Protein AF-A0A5K0Z772-F1 (afdb_monomer)

Structure (mmCIF, N/CA/C/O backbone):
data_AF-A0A5K0Z772-F1
#
_entry.id   AF-A0A5K0Z772-F1
#
loop_
_atom_site.group_PDB
_atom_site.id
_atom_site.type_symbol
_atom_site.label_atom_id
_atom_site.label_alt_id
_atom_site.label_comp_id
_atom_site.label_asym_id
_atom_site.label_entity_id
_atom_site.label_seq_id
_atom_site.pdbx_PDB_ins_code
_atom_site.Cartn_x
_atom_site.Cartn_y
_atom_site.Cartn_z
_atom_site.occupancy
_atom_site.B_iso_or_equiv
_atom_site.auth_seq_id
_atom_site.auth_comp_id
_atom_site.auth_asym_id
_atom_site.auth_atom_id
_atom_site.pdbx_PDB_model_num
ATOM 1 N N . LEU A 1 1 ? 10.060 18.779 -3.138 1.00 32.59 1 LEU A N 1
ATOM 2 C CA . LEU A 1 1 ? 8.697 18.312 -3.469 1.00 32.59 1 LEU A CA 1
ATOM 3 C C . LEU A 1 1 ? 8.416 17.139 -2.537 1.00 32.59 1 LEU A C 1
ATOM 5 O O . LEU A 1 1 ? 8.935 16.065 -2.787 1.00 32.59 1 LEU A O 1
ATOM 9 N N . SER A 1 2 ? 7.966 17.421 -1.310 1.00 28.86 2 SER A N 1
ATOM 10 C CA . SER A 1 2 ? 6.533 17.451 -0.929 1.00 28.86 2 SER A CA 1
ATOM 11 C C . SER A 1 2 ? 6.162 16.044 -0.426 1.00 28.86 2 SER A C 1
ATOM 13 O O . SER A 1 2 ? 6.243 15.115 -1.208 1.00 28.86 2 SER A O 1
ATOM 15 N N . ILE A 1 3 ? 5.837 15.762 0.836 1.00 37.53 3 ILE A N 1
ATOM 16 C CA . ILE A 1 3 ? 5.074 16.511 1.839 1.00 37.53 3 ILE A CA 1
ATOM 17 C C . ILE A 1 3 ? 5.557 16.089 3.234 1.00 37.53 3 ILE A C 1
ATOM 19 O O . ILE A 1 3 ? 5.605 14.910 3.555 1.00 37.53 3 ILE A O 1
ATOM 23 N N . THR A 1 4 ? 5.935 17.086 4.024 1.00 35.22 4 THR A N 1
ATOM 24 C CA . THR A 1 4 ? 5.652 17.243 5.452 1.00 35.22 4 THR A CA 1
ATOM 25 C C . THR A 1 4 ? 4.966 16.048 6.139 1.00 35.22 4 THR A C 1
ATOM 27 O O . THR A 1 4 ? 3.747 16.014 6.246 1.00 35.22 4 THR A O 1
ATOM 30 N N . ILE A 1 5 ? 5.747 15.124 6.711 1.00 45.22 5 ILE A N 1
ATOM 31 C CA . ILE A 1 5 ? 5.332 14.399 7.927 1.00 45.22 5 ILE A CA 1
ATOM 32 C C . ILE A 1 5 ? 5.643 15.339 9.095 1.00 45.22 5 ILE A C 1
ATOM 34 O O . ILE A 1 5 ? 6.588 15.167 9.855 1.00 45.22 5 ILE A O 1
ATOM 38 N N . VAL A 1 6 ? 4.905 16.439 9.159 1.00 48.25 6 VAL A N 1
ATOM 39 C CA . VAL A 1 6 ? 4.812 17.273 10.351 1.00 48.25 6 VAL A CA 1
ATOM 40 C C . VAL A 1 6 ? 3.335 17.553 10.472 1.00 48.25 6 VAL A C 1
ATOM 42 O O . VAL A 1 6 ? 2.793 18.312 9.680 1.00 48.25 6 VAL A O 1
ATOM 45 N N . LEU A 1 7 ? 2.690 16.825 11.373 1.00 40.69 7 LEU A N 1
ATOM 46 C CA . LEU A 1 7 ? 1.831 17.352 12.428 1.00 40.69 7 LEU A CA 1
ATOM 47 C C . LEU A 1 7 ? 1.330 16.135 13.217 1.00 40.69 7 LEU A C 1
ATOM 49 O O . LEU A 1 7 ? 0.238 15.615 13.009 1.00 40.69 7 LEU A O 1
ATOM 53 N N . ILE A 1 8 ? 2.198 15.664 14.115 1.00 45.62 8 ILE A N 1
ATOM 54 C CA . ILE A 1 8 ? 1.796 14.871 15.276 1.00 45.62 8 ILE A CA 1
ATOM 55 C C . ILE A 1 8 ? 1.113 15.873 16.212 1.00 45.62 8 ILE A C 1
ATOM 57 O O . ILE A 1 8 ? 1.763 16.482 17.056 1.00 45.62 8 ILE A O 1
ATOM 61 N N . ASP A 1 9 ? -0.176 16.121 15.997 1.00 43.72 9 ASP A N 1
ATOM 62 C CA . ASP A 1 9 ? -1.030 16.685 17.038 1.00 43.72 9 ASP A CA 1
ATOM 63 C C . ASP A 1 9 ? -1.735 15.503 17.707 1.00 43.72 9 ASP A C 1
ATOM 65 O O . ASP A 1 9 ? -2.360 14.674 17.045 1.00 43.72 9 ASP A O 1
ATOM 69 N N . THR A 1 10 ? -1.567 15.382 19.020 1.00 49.81 10 THR A N 1
ATOM 70 C CA . THR A 1 10 ? -1.950 14.251 19.885 1.00 49.81 10 THR A CA 1
ATOM 71 C C . THR A 1 10 ? -3.464 14.022 20.002 1.00 49.81 10 THR A C 1
ATOM 73 O O . THR A 1 10 ? -3.925 13.254 20.847 1.00 49.81 10 THR A O 1
ATOM 76 N N . ASN A 1 11 ? -4.262 14.661 19.149 1.00 50.34 11 ASN A N 1
ATOM 77 C CA . ASN A 1 11 ? -5.706 14.533 19.119 1.00 50.34 11 ASN A CA 1
ATOM 78 C C . ASN A 1 11 ? -6.122 13.475 18.086 1.00 50.34 11 ASN A C 1
ATOM 80 O O . ASN A 1 11 ? -6.152 13.735 16.884 1.00 50.34 11 ASN A O 1
ATOM 84 N N . HIS A 1 12 ? -6.498 12.287 18.564 1.00 56.66 12 HIS A N 1
ATOM 85 C CA . HIS A 1 12 ? -6.914 11.117 17.770 1.00 56.66 12 HIS A CA 1
ATOM 86 C C . HIS A 1 12 ? -7.939 11.439 16.658 1.00 56.66 12 HIS A C 1
ATOM 88 O O . HIS A 1 12 ? -7.952 10.801 15.610 1.00 56.66 12 HIS A O 1
ATOM 94 N N . LYS A 1 13 ? -8.791 12.458 16.844 1.00 51.72 13 LYS A N 1
ATOM 95 C CA . LYS A 1 13 ? -9.734 12.934 15.813 1.00 51.72 13 LYS A CA 1
ATOM 96 C C . LYS A 1 13 ? -9.088 13.793 14.725 1.00 51.72 13 LYS A C 1
ATOM 98 O O . LYS A 1 13 ? -9.499 13.703 13.574 1.00 51.72 13 LYS A O 1
ATOM 103 N N . SER A 1 14 ? -8.121 14.634 15.084 1.00 50.97 14 SER A N 1
ATOM 104 C CA . SER A 1 14 ? -7.424 15.515 14.139 1.00 50.97 14 SER A CA 1
ATOM 105 C C . SER A 1 14 ? -6.474 14.707 13.258 1.00 50.97 14 SER A C 1
ATOM 107 O O . SER A 1 14 ? -6.466 14.883 12.041 1.00 50.97 14 SER A O 1
ATOM 109 N N . PHE A 1 15 ? -5.776 13.735 13.861 1.00 59.91 15 PHE A N 1
ATOM 110 C CA . PHE A 1 15 ? -5.008 12.732 13.127 1.00 59.91 15 PHE A CA 1
ATOM 111 C C . PHE A 1 15 ? -5.903 11.984 12.137 1.00 59.91 15 PHE A C 1
ATOM 113 O O . PHE A 1 15 ? -5.616 12.000 10.949 1.00 59.91 15 PHE A O 1
ATOM 120 N N . PHE A 1 16 ? -7.036 11.433 12.586 1.00 58.25 16 PHE A N 1
ATOM 121 C CA . PHE A 1 16 ? -7.938 10.674 11.718 1.00 58.25 16 PHE A CA 1
ATOM 122 C C . PHE A 1 16 ? -8.526 11.503 10.561 1.00 58.25 16 PHE A C 1
ATOM 124 O O . PHE A 1 16 ? -8.566 11.027 9.432 1.00 58.25 16 PHE A O 1
ATOM 131 N N . LEU A 1 17 ? -8.954 12.752 10.791 1.00 57.25 17 LEU A N 1
ATOM 132 C CA . LEU A 1 17 ? -9.483 13.606 9.715 1.00 57.25 17 LEU A CA 1
ATOM 133 C C . LEU A 1 17 ? -8.405 13.964 8.685 1.00 57.25 17 LEU A C 1
ATOM 135 O O . LEU A 1 17 ? -8.642 13.836 7.484 1.00 57.25 17 LEU A O 1
ATOM 139 N N . HIS A 1 18 ? -7.209 14.339 9.143 1.00 63.28 18 HIS A N 1
ATOM 140 C CA . HIS A 1 18 ? -6.085 14.627 8.253 1.00 63.28 18 HIS A CA 1
ATOM 141 C C . HIS A 1 18 ? -5.620 13.374 7.497 1.00 63.28 18 HIS A C 1
ATOM 143 O O . HIS A 1 18 ? -5.266 13.427 6.320 1.00 63.28 18 HIS A O 1
ATOM 149 N N . PHE A 1 19 ? -5.675 12.227 8.166 1.00 64.12 19 PHE A N 1
ATOM 150 C CA . PHE A 1 19 ? -5.351 10.924 7.618 1.00 64.12 19 PHE A CA 1
ATOM 151 C C . PHE A 1 19 ? -6.344 10.508 6.520 1.00 64.12 19 PHE A C 1
ATOM 153 O O . PHE A 1 19 ? -5.936 10.178 5.408 1.00 64.12 19 PHE A O 1
ATOM 160 N N . VAL A 1 20 ? -7.653 10.613 6.768 1.00 63.03 20 VAL A N 1
ATOM 161 C CA . VAL A 1 20 ? -8.698 10.354 5.761 1.00 63.03 20 VAL A CA 1
ATOM 162 C C . VAL A 1 20 ? -8.535 11.273 4.546 1.00 63.03 20 VAL A C 1
ATOM 164 O O . VAL A 1 20 ? -8.628 10.801 3.411 1.00 63.03 20 VAL A O 1
ATOM 167 N N . GLU A 1 21 ? -8.227 12.557 4.748 1.00 66.56 21 GLU A N 1
ATOM 168 C CA . GLU A 1 21 ? -7.947 13.488 3.648 1.00 66.56 21 GLU A CA 1
ATOM 169 C C . GLU A 1 21 ? -6.694 13.093 2.853 1.00 66.56 21 GLU A C 1
ATOM 171 O O . GLU A 1 21 ? -6.729 13.065 1.619 1.00 66.56 21 GLU A O 1
ATOM 176 N N . LEU A 1 22 ? -5.606 12.704 3.524 1.00 69.25 22 LEU A N 1
ATOM 177 C CA . LEU A 1 22 ? -4.373 12.252 2.875 1.00 69.25 22 LEU A CA 1
ATOM 178 C C . LEU A 1 22 ? -4.578 10.979 2.040 1.00 69.25 22 LEU A C 1
ATOM 180 O O . LEU A 1 22 ? -3.898 10.797 1.028 1.00 69.25 22 LEU A O 1
ATOM 184 N N . PHE A 1 23 ? -5.525 10.126 2.433 1.00 70.00 23 PHE A N 1
ATOM 185 C CA . PHE A 1 23 ? -5.896 8.910 1.710 1.00 70.00 23 PHE A CA 1
ATOM 186 C C . PHE A 1 23 ? -6.920 9.154 0.608 1.00 70.00 23 PHE A C 1
ATOM 188 O O . PHE A 1 23 ? -6.912 8.446 -0.399 1.00 70.00 23 PHE A O 1
ATOM 195 N N . SER A 1 24 ? -7.759 10.181 0.744 1.00 72.62 24 SER A N 1
ATOM 196 C CA . SER A 1 24 ? -8.770 10.522 -0.259 1.00 72.62 24 SER A CA 1
ATOM 197 C C . SER A 1 24 ? -8.161 10.784 -1.642 1.00 72.62 24 SER A C 1
ATOM 199 O O . SER A 1 24 ? -8.730 10.360 -2.642 1.00 72.62 24 SER A O 1
ATOM 201 N N . ARG A 1 25 ? -6.946 11.356 -1.716 1.00 76.19 25 ARG A N 1
ATOM 202 C CA . ARG A 1 25 ? -6.216 11.567 -2.985 1.00 76.19 25 ARG A CA 1
ATOM 203 C C . ARG A 1 25 ? -5.824 10.273 -3.710 1.00 76.19 25 ARG A C 1
ATOM 205 O O . ARG A 1 25 ? -5.510 10.314 -4.894 1.00 76.19 25 ARG A O 1
ATOM 212 N N . PHE A 1 26 ? -5.785 9.151 -2.993 1.00 76.00 26 PHE A N 1
ATOM 213 C CA . PHE A 1 26 ? -5.430 7.832 -3.516 1.00 76.00 26 PHE A CA 1
ATOM 214 C C . PHE A 1 26 ? -6.660 6.986 -3.850 1.00 76.00 26 PHE A C 1
ATOM 216 O O . PHE A 1 26 ? -6.511 5.889 -4.392 1.00 76.00 26 PHE A O 1
ATOM 223 N N . ARG A 1 27 ? -7.866 7.470 -3.526 1.00 79.75 27 ARG A N 1
ATOM 224 C CA . ARG A 1 27 ? -9.127 6.760 -3.735 1.00 79.75 27 ARG A CA 1
ATOM 225 C C . ARG A 1 27 ? -9.938 7.401 -4.857 1.00 79.75 27 ARG A C 1
ATOM 227 O O . ARG A 1 27 ? -9.910 8.606 -5.080 1.00 79.75 27 ARG A O 1
ATOM 234 N N . GLU A 1 28 ? -10.679 6.567 -5.564 1.00 81.56 28 GLU A N 1
ATOM 235 C CA . GLU A 1 28 ? -11.711 6.989 -6.504 1.00 81.56 28 GLU A CA 1
ATOM 236 C C . GLU A 1 28 ? -12.992 7.386 -5.757 1.00 81.56 28 GLU A C 1
ATOM 238 O O . GLU A 1 28 ? -13.166 7.068 -4.580 1.00 81.56 28 GLU A O 1
ATOM 243 N N . GLN A 1 29 ? -13.940 8.025 -6.455 1.00 78.75 29 GLN A N 1
ATOM 244 C CA . GLN A 1 29 ? -15.266 8.349 -5.895 1.00 78.75 29 GLN A CA 1
ATOM 245 C C . GLN A 1 29 ? -16.009 7.123 -5.341 1.00 78.75 29 GLN A C 1
ATOM 247 O O . GLN A 1 29 ? -16.854 7.266 -4.463 1.00 78.75 29 GLN A O 1
ATOM 252 N N . SER A 1 30 ? -15.676 5.924 -5.826 1.00 79.25 30 SER A N 1
ATOM 253 C CA . SER A 1 30 ? -16.197 4.645 -5.333 1.00 79.25 30 SER A CA 1
ATOM 254 C C . SER A 1 30 ? -15.719 4.284 -3.921 1.00 79.25 30 SER A C 1
ATOM 256 O O . SER A 1 30 ? -16.199 3.311 -3.346 1.00 79.25 30 SER A O 1
ATOM 258 N N . GLY A 1 31 ? -14.745 5.016 -3.374 1.00 73.94 31 GLY A N 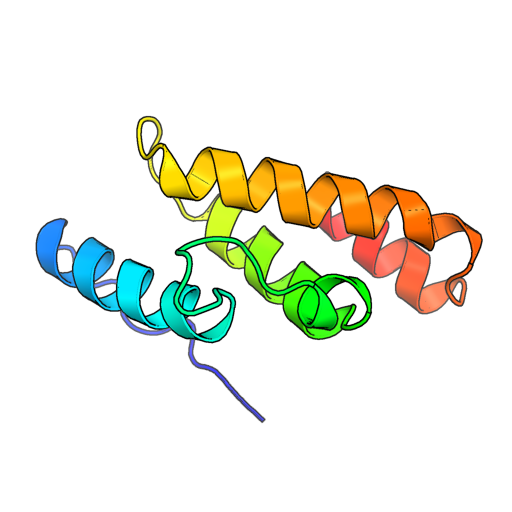1
ATOM 259 C CA . GLY A 1 31 ? -14.060 4.648 -2.145 1.00 73.94 31 GLY A CA 1
ATOM 260 C C . GLY A 1 31 ? -13.060 3.510 -2.344 1.00 7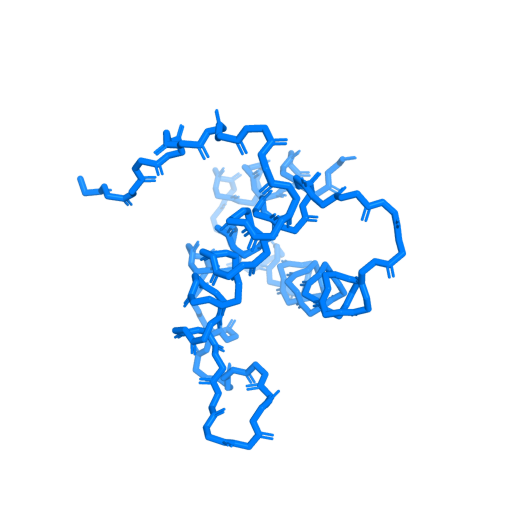3.94 31 GLY A C 1
ATOM 261 O O . GLY A 1 31 ? -12.564 2.974 -1.369 1.00 73.94 31 GLY A O 1
ATOM 262 N N . ARG A 1 32 ? -12.702 3.106 -3.562 1.00 80.50 32 ARG A N 1
ATOM 263 C CA . ARG A 1 32 ? -11.611 2.136 -3.772 1.00 80.50 32 ARG A CA 1
ATOM 264 C C . ARG A 1 32 ? -10.303 2.844 -4.081 1.00 80.50 32 ARG A C 1
ATOM 266 O O . ARG A 1 32 ? -10.333 3.952 -4.609 1.00 80.50 32 ARG A O 1
ATOM 273 N N . PHE A 1 33 ? -9.165 2.223 -3.768 1.00 81.69 33 PHE A N 1
ATOM 274 C CA . PHE A 1 33 ? -7.876 2.728 -4.245 1.00 81.69 33 PHE A CA 1
ATOM 275 C C . PHE A 1 33 ? -7.869 2.812 -5.765 1.00 81.69 33 PHE A C 1
ATOM 277 O O . PHE A 1 33 ? -8.351 1.903 -6.442 1.00 81.69 33 PHE A O 1
ATOM 284 N N . SER A 1 34 ? -7.351 3.925 -6.280 1.00 82.06 34 SER A N 1
ATOM 285 C CA . SER A 1 34 ? -7.388 4.192 -7.707 1.00 82.06 34 SER A CA 1
ATOM 286 C C . SER A 1 34 ? -6.577 3.165 -8.481 1.00 82.06 34 SER A C 1
ATOM 288 O O . SER A 1 34 ? -5.431 2.873 -8.141 1.00 82.06 34 SER A O 1
ATOM 290 N N . GLU A 1 35 ? -7.138 2.672 -9.581 1.00 79.94 35 GLU A N 1
ATOM 291 C CA . GLU A 1 35 ? -6.431 1.752 -10.475 1.00 79.94 35 GLU A CA 1
ATOM 292 C C . GLU A 1 35 ? -5.173 2.399 -11.078 1.00 79.94 35 GLU A C 1
ATOM 294 O O . GLU A 1 35 ? -4.163 1.731 -11.291 1.00 79.94 35 GLU A O 1
ATOM 299 N N . ASN A 1 36 ? -5.180 3.725 -11.245 1.00 80.00 36 ASN A N 1
ATOM 300 C CA . ASN A 1 36 ? -4.022 4.491 -11.709 1.00 80.00 36 ASN A CA 1
ATOM 301 C C . ASN A 1 36 ? -2.868 4.492 -10.693 1.00 80.00 36 ASN A C 1
ATOM 303 O O . ASN A 1 36 ? -1.707 4.607 -11.083 1.00 80.00 36 ASN A O 1
ATOM 307 N N . LEU A 1 37 ? -3.165 4.329 -9.396 1.00 79.69 37 LEU A N 1
ATOM 308 C CA . LEU A 1 37 ? -2.149 4.260 -8.342 1.00 79.69 37 LEU A CA 1
ATOM 309 C C . LEU A 1 37 ? -1.305 2.991 -8.453 1.00 79.69 37 LEU A C 1
ATOM 311 O O . LEU A 1 37 ? -0.154 2.986 -8.027 1.00 79.69 37 LEU A O 1
ATOM 315 N N . ARG A 1 38 ? -1.844 1.929 -9.066 1.00 75.44 38 ARG A N 1
ATOM 316 C CA . ARG A 1 38 ? -1.110 0.674 -9.259 1.00 75.44 38 ARG A CA 1
ATOM 317 C C . ARG A 1 38 ? 0.190 0.903 -10.013 1.00 75.44 38 ARG A C 1
ATOM 319 O O . ARG A 1 38 ? 1.169 0.234 -9.709 1.00 75.44 38 ARG A O 1
ATOM 326 N N . GLU A 1 39 ? 0.203 1.839 -10.960 1.00 78.12 39 GLU A N 1
ATOM 327 C CA . GLU A 1 39 ? 1.371 2.159 -11.781 1.00 78.12 39 GLU A CA 1
ATOM 328 C C . GLU A 1 39 ? 2.345 3.158 -11.127 1.00 78.12 39 GLU A C 1
ATOM 330 O O . GLU A 1 39 ? 3.511 3.222 -11.522 1.00 78.12 39 GLU A O 1
ATOM 335 N N . ASP A 1 40 ? 1.917 3.901 -10.099 1.00 81.31 40 ASP A N 1
ATOM 336 C CA . ASP A 1 40 ? 2.737 4.914 -9.429 1.00 81.31 40 ASP A CA 1
ATOM 337 C C . ASP A 1 40 ? 3.498 4.335 -8.229 1.00 81.31 40 ASP A C 1
ATOM 339 O O . ASP A 1 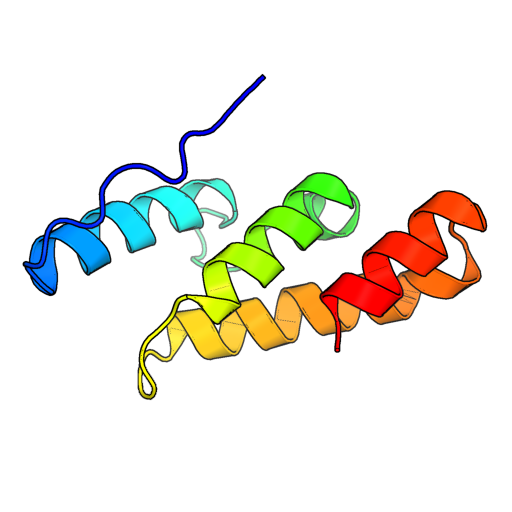40 ? 3.030 4.319 -7.092 1.00 81.31 40 ASP A O 1
ATOM 343 N N . VAL A 1 41 ? 4.735 3.908 -8.482 1.00 79.31 41 VAL A N 1
ATOM 344 C CA . VAL A 1 41 ? 5.641 3.357 -7.460 1.00 79.31 41 VAL A CA 1
ATOM 345 C C . VAL A 1 41 ? 5.855 4.317 -6.285 1.00 79.31 41 VAL A C 1
ATOM 347 O O . VAL A 1 41 ? 5.917 3.867 -5.142 1.00 79.31 41 VAL A O 1
ATOM 350 N N . ARG A 1 42 ? 5.955 5.629 -6.540 1.00 77.00 42 ARG A N 1
ATOM 351 C CA . ARG A 1 42 ? 6.174 6.622 -5.476 1.00 77.00 42 ARG A CA 1
ATOM 352 C C . ARG A 1 42 ? 4.907 6.816 -4.653 1.00 77.00 42 ARG A C 1
ATOM 354 O O . ARG A 1 42 ? 4.985 6.851 -3.429 1.00 77.00 42 ARG A O 1
ATOM 361 N N . GLY A 1 43 ? 3.754 6.870 -5.318 1.00 79.69 43 GLY A N 1
ATOM 362 C CA . GLY A 1 43 ? 2.448 6.877 -4.666 1.00 79.69 43 GLY A CA 1
ATOM 363 C C . GLY A 1 43 ? 2.238 5.655 -3.767 1.00 79.69 43 GLY A C 1
ATOM 364 O O . GLY A 1 43 ? 1.837 5.813 -2.617 1.00 79.69 43 GLY A O 1
ATOM 365 N N . LEU A 1 44 ? 2.585 4.453 -4.246 1.00 81.94 44 LEU A N 1
ATOM 366 C CA . LEU A 1 44 ? 2.496 3.207 -3.473 1.00 81.94 44 LEU A CA 1
ATOM 367 C C . LEU A 1 44 ? 3.438 3.184 -2.262 1.00 81.94 44 LEU A C 1
ATOM 369 O O . LEU A 1 44 ? 3.023 2.743 -1.194 1.00 81.94 44 LEU A O 1
ATOM 373 N N . GLN A 1 45 ? 4.677 3.671 -2.397 1.00 77.12 45 GLN A N 1
ATOM 374 C CA . GLN A 1 45 ? 5.607 3.788 -1.265 1.00 77.12 45 GLN A CA 1
ATOM 375 C C . GLN A 1 45 ? 5.077 4.746 -0.197 1.00 77.12 45 GLN A C 1
ATOM 377 O O . GLN A 1 45 ? 5.021 4.383 0.973 1.00 77.12 45 GLN A O 1
ATOM 382 N N . SER A 1 46 ? 4.619 5.936 -0.597 1.00 77.56 46 SER A N 1
ATOM 383 C CA . SER A 1 46 ? 4.034 6.897 0.342 1.00 77.56 46 SER A CA 1
ATOM 384 C C . SER A 1 46 ? 2.772 6.359 1.018 1.00 77.56 46 SER A C 1
ATOM 386 O O . SER A 1 46 ? 2.549 6.632 2.194 1.00 77.56 46 SER A O 1
ATOM 388 N N . LEU A 1 47 ? 1.949 5.596 0.291 1.00 78.38 47 LEU A N 1
ATOM 389 C CA . LEU A 1 47 ? 0.764 4.945 0.846 1.00 78.38 47 LEU A CA 1
ATOM 390 C C . LEU A 1 47 ? 1.147 3.884 1.885 1.00 78.38 47 LEU A C 1
ATOM 392 O O . LEU A 1 47 ? 0.559 3.843 2.964 1.00 78.38 47 LEU A O 1
ATOM 396 N N . TYR A 1 48 ? 2.148 3.058 1.571 1.00 79.50 48 TYR A N 1
ATOM 397 C CA . TYR A 1 48 ? 2.656 2.038 2.478 1.00 79.50 48 TYR A CA 1
ATOM 398 C C . TYR A 1 48 ? 3.221 2.667 3.756 1.00 79.50 48 TYR A C 1
ATOM 400 O O . TYR A 1 48 ? 2.775 2.319 4.844 1.00 79.50 48 TYR A O 1
ATOM 408 N N . GLU A 1 49 ? 4.128 3.640 3.640 1.00 75.19 49 GLU A N 1
ATOM 409 C CA . GLU A 1 49 ? 4.741 4.331 4.783 1.00 75.19 49 GLU A CA 1
ATOM 410 C C . GLU A 1 49 ? 3.693 5.004 5.676 1.00 75.19 49 GLU A C 1
ATOM 412 O O . GLU A 1 49 ? 3.731 4.853 6.895 1.00 75.19 49 GLU A O 1
ATOM 417 N N . ALA A 1 50 ? 2.710 5.685 5.077 1.00 73.94 50 ALA A N 1
ATOM 418 C CA . ALA A 1 50 ? 1.602 6.274 5.823 1.00 73.94 50 ALA A CA 1
ATOM 419 C C . ALA A 1 50 ? 0.754 5.206 6.529 1.00 73.94 50 ALA A C 1
ATOM 421 O O . ALA A 1 50 ? 0.275 5.447 7.635 1.00 73.94 50 ALA A O 1
ATOM 422 N N . SER A 1 51 ? 0.598 4.024 5.920 1.00 74.31 51 SER A N 1
ATOM 423 C CA . SER A 1 51 ? -0.151 2.928 6.533 1.00 74.31 51 SER A CA 1
ATOM 424 C C . SER A 1 51 ? 0.525 2.326 7.767 1.00 74.31 51 SER A C 1
ATOM 426 O O . SER A 1 51 ? -0.157 1.861 8.672 1.00 74.31 51 SER A O 1
ATOM 428 N N . GLN A 1 52 ? 1.857 2.396 7.845 1.00 73.50 52 GLN A N 1
ATOM 429 C CA . GLN A 1 52 ? 2.623 1.899 8.994 1.00 73.50 52 GLN A CA 1
ATOM 430 C C . GLN A 1 52 ? 2.565 2.828 10.218 1.00 73.50 52 GLN A C 1
ATOM 432 O O . GLN A 1 52 ? 2.965 2.433 11.307 1.00 73.50 52 GLN A O 1
ATOM 437 N N . LEU A 1 53 ? 2.079 4.064 10.058 1.00 68.62 53 LEU A N 1
ATOM 438 C CA . LEU A 1 53 ? 1.922 5.031 11.155 1.00 68.62 53 LEU A CA 1
ATOM 439 C C . LEU A 1 53 ? 0.572 4.898 11.882 1.00 68.62 53 LEU A C 1
ATOM 441 O O . LEU A 1 53 ? 0.280 5.673 12.792 1.00 68.62 53 LEU A O 1
ATOM 445 N N . ALA A 1 54 ? -0.249 3.939 11.464 1.00 61.66 54 ALA A N 1
ATOM 446 C CA . ALA A 1 54 ? -1.540 3.631 12.049 1.00 61.66 54 ALA A CA 1
ATOM 447 C C . ALA A 1 54 ? -1.435 2.991 13.432 1.00 61.66 54 ALA A C 1
ATOM 449 O O . ALA A 1 54 ? -0.567 2.156 13.681 1.00 61.66 54 ALA A O 1
ATOM 450 N N . CYS A 1 55 ? -2.394 3.301 14.301 1.00 55.41 55 CYS A N 1
ATOM 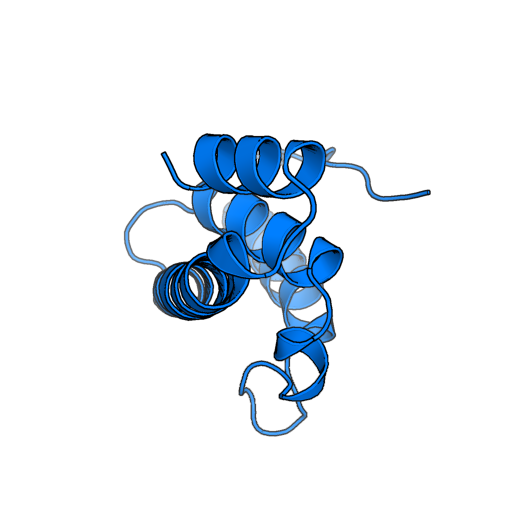451 C CA . CYS A 1 55 ? -2.671 2.463 15.461 1.00 55.41 55 CYS A CA 1
ATOM 452 C C . CYS A 1 55 ? -3.492 1.230 15.035 1.00 55.41 55 CYS A C 1
ATOM 454 O O . CYS A 1 55 ? -4.305 1.303 14.113 1.00 55.41 55 CYS A O 1
ATOM 456 N N . GLU A 1 56 ? -3.284 0.096 15.711 1.00 54.72 56 GLU A N 1
ATOM 457 C CA . GLU A 1 56 ? -4.050 -1.138 15.482 1.00 54.72 56 GLU A CA 1
ATOM 458 C C . GLU A 1 56 ? -5.570 -0.889 15.582 1.00 54.72 56 GLU A C 1
ATOM 460 O O . GLU A 1 56 ? -6.036 -0.210 16.500 1.00 54.72 56 GLU A O 1
ATOM 465 N N . GLY A 1 57 ? -6.351 -1.464 14.656 1.00 57.28 57 GLY A N 1
ATOM 466 C CA . GLY A 1 57 ? -7.822 -1.411 14.664 1.00 57.28 57 GLY A CA 1
ATOM 467 C C . GLY A 1 57 ? -8.471 -0.464 13.646 1.00 57.28 57 GLY A C 1
ATOM 468 O O . GLY A 1 57 ? -9.701 -0.406 13.564 1.00 57.28 57 GLY A O 1
ATOM 469 N N . GLU A 1 58 ? -7.691 0.257 12.837 1.00 63.53 58 GLU A N 1
ATOM 470 C CA . GLU A 1 58 ? -8.219 1.096 11.756 1.00 63.53 58 GLU A CA 1
ATOM 471 C C . GLU A 1 58 ? -8.331 0.301 10.433 1.00 63.53 58 GLU A C 1
ATOM 473 O O . GLU A 1 58 ? -7.363 0.073 9.715 1.00 63.53 58 GLU A O 1
ATOM 478 N N . THR A 1 59 ? -9.547 -0.117 10.070 1.00 67.75 59 THR A N 1
ATOM 479 C CA . THR A 1 59 ? -9.824 -0.990 8.901 1.00 67.75 59 THR A CA 1
ATOM 480 C C . THR A 1 59 ? -9.371 -0.428 7.546 1.00 67.75 59 THR A C 1
ATOM 482 O O . THR A 1 59 ? -8.929 -1.172 6.673 1.00 67.75 59 THR A O 1
ATOM 485 N N . VAL A 1 60 ? -9.443 0.893 7.357 1.00 68.31 60 VAL A N 1
ATOM 486 C CA . VAL A 1 60 ? -8.985 1.575 6.126 1.00 68.31 60 VAL A CA 1
ATOM 487 C C . VAL A 1 60 ? -7.467 1.462 5.951 1.00 68.31 60 VAL A C 1
ATOM 489 O O . VAL A 1 60 ? -6.947 1.492 4.835 1.00 68.31 60 VAL A O 1
ATOM 492 N N . LEU A 1 61 ? -6.757 1.330 7.063 1.00 69.81 61 LEU A N 1
ATOM 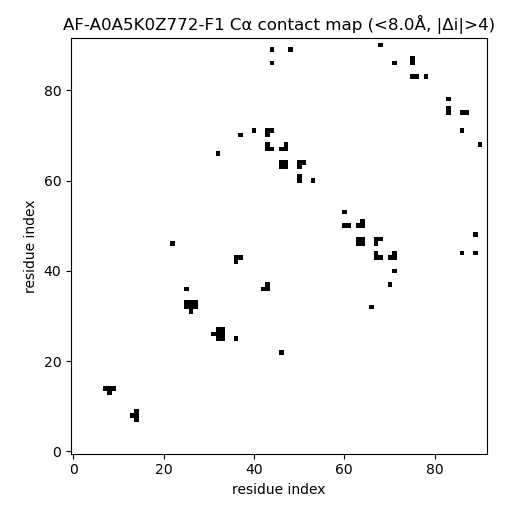493 C CA . LEU A 1 61 ? -5.309 1.293 7.128 1.00 69.81 61 LEU A CA 1
ATOM 494 C C . LEU A 1 61 ? -4.754 -0.093 6.827 1.00 69.81 61 LEU A C 1
ATOM 496 O O . LEU A 1 61 ? -3.815 -0.219 6.043 1.00 69.81 61 LEU A O 1
ATOM 500 N N . GLU A 1 62 ? -5.425 -1.124 7.327 1.00 73.50 62 GLU A N 1
ATOM 501 C CA . GLU A 1 62 ? -5.165 -2.511 6.945 1.00 73.50 62 GLU A CA 1
ATOM 502 C C . GLU A 1 62 ? -5.379 -2.725 5.434 1.00 73.50 62 GLU A C 1
ATOM 504 O O . GLU A 1 62 ? -4.543 -3.342 4.768 1.00 73.50 62 GLU A O 1
ATOM 509 N N . GLU A 1 63 ? -6.445 -2.147 4.861 1.00 79.69 63 GLU A N 1
ATOM 510 C CA . GLU A 1 63 ? -6.713 -2.192 3.414 1.00 79.69 63 GLU A CA 1
ATOM 511 C C . GLU A 1 63 ? -5.585 -1.523 2.610 1.00 79.69 63 GLU A C 1
ATOM 513 O O . GLU A 1 63 ? -5.129 -2.050 1.592 1.00 79.69 63 GLU A O 1
ATOM 518 N N . ALA A 1 64 ? -5.088 -0.381 3.086 1.00 78.44 64 ALA A N 1
ATOM 519 C CA . ALA A 1 64 ? -3.989 0.332 2.451 1.00 78.44 64 ALA A CA 1
ATOM 520 C C . ALA A 1 64 ? -2.666 -0.433 2.483 1.00 78.44 64 ALA A C 1
ATOM 522 O O . ALA A 1 64 ? -1.951 -0.475 1.475 1.00 78.44 64 ALA A O 1
ATOM 523 N N . THR A 1 65 ? -2.329 -1.034 3.627 1.00 82.62 65 THR A N 1
ATOM 524 C CA . THR A 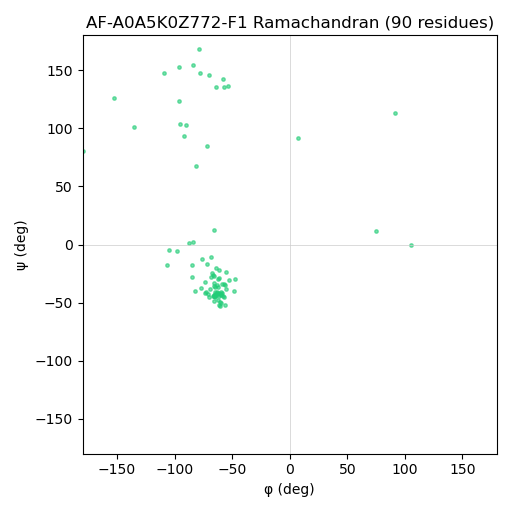1 65 ? -1.133 -1.869 3.771 1.00 82.62 65 THR A CA 1
ATOM 525 C C . THR A 1 65 ? -1.209 -3.071 2.834 1.00 82.62 65 THR A C 1
ATOM 527 O O . THR A 1 65 ? -0.240 -3.365 2.126 1.00 82.62 65 THR A O 1
ATOM 530 N N . ALA A 1 66 ? -2.364 -3.739 2.763 1.00 85.31 66 ALA A N 1
ATOM 531 C CA . ALA A 1 66 ? -2.573 -4.863 1.857 1.00 85.31 66 ALA A CA 1
ATOM 532 C C . ALA A 1 66 ? -2.395 -4.439 0.388 1.00 85.31 66 ALA A C 1
ATOM 534 O O . ALA A 1 66 ? -1.547 -4.999 -0.30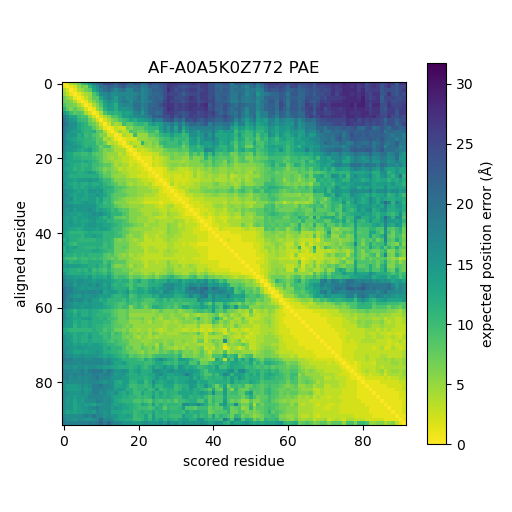9 1.00 85.31 66 ALA A O 1
ATOM 535 N N . PHE A 1 67 ? -3.103 -3.393 -0.051 1.00 84.50 67 PHE A N 1
ATOM 536 C CA . PHE A 1 67 ? -3.068 -2.908 -1.435 1.00 84.50 67 PHE A CA 1
ATOM 537 C C . PHE A 1 67 ? -1.666 -2.460 -1.873 1.00 84.50 67 PHE A C 1
ATOM 539 O O . PHE A 1 67 ? -1.159 -2.867 -2.922 1.00 84.50 67 PHE A O 1
ATOM 546 N N . SER A 1 68 ? -1.012 -1.625 -1.060 1.00 81.62 68 SER A N 1
ATOM 547 C CA . SER A 1 68 ? 0.312 -1.089 -1.390 1.00 81.62 68 SER A CA 1
ATOM 548 C C . SER A 1 68 ? 1.385 -2.178 -1.405 1.00 81.62 68 SER A C 1
ATOM 550 O O . SER A 1 68 ? 2.175 -2.252 -2.350 1.00 81.62 68 SER A O 1
ATOM 552 N N . SER A 1 69 ? 1.392 -3.071 -0.410 1.00 85.06 69 SER A N 1
ATOM 553 C CA . SER A 1 69 ? 2.396 -4.132 -0.319 1.00 85.06 69 SER A CA 1
ATOM 554 C C . SER A 1 69 ? 2.242 -5.190 -1.414 1.00 85.06 69 SER A C 1
ATOM 556 O O . SER A 1 69 ? 3.248 -5.638 -1.969 1.00 85.06 69 SER A O 1
ATOM 558 N N . GLU A 1 70 ? 1.012 -5.556 -1.785 1.00 89.62 70 GLU A N 1
ATOM 559 C CA . GLU A 1 70 ? 0.738 -6.485 -2.883 1.00 89.62 70 GLU A CA 1
ATOM 560 C C . GLU A 1 70 ? 1.308 -5.956 -4.206 1.00 89.62 70 GLU A C 1
ATOM 56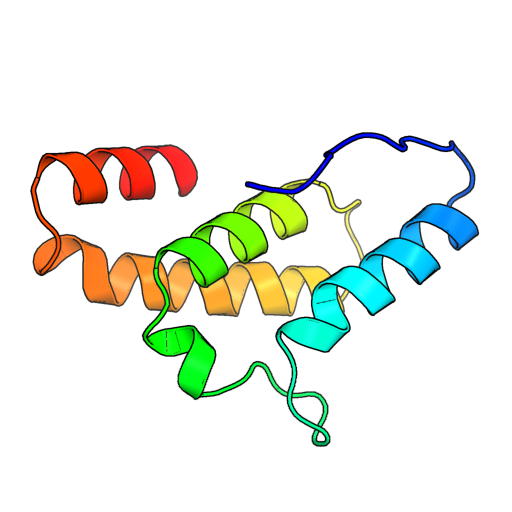2 O O . GLU A 1 70 ? 2.064 -6.646 -4.900 1.00 89.62 70 GLU A O 1
ATOM 567 N N . HIS A 1 71 ? 1.004 -4.702 -4.543 1.00 86.12 71 HIS A N 1
ATOM 568 C CA . HIS A 1 71 ? 1.408 -4.116 -5.818 1.00 86.12 71 HIS A CA 1
ATOM 569 C C . HIS A 1 71 ? 2.900 -3.774 -5.886 1.00 86.12 71 HIS A C 1
ATOM 571 O O . HIS A 1 71 ? 3.509 -3.929 -6.949 1.00 86.12 71 HIS A O 1
ATOM 577 N N . LEU A 1 72 ? 3.525 -3.396 -4.766 1.00 84.19 72 LEU A N 1
ATOM 578 C CA . LEU A 1 72 ? 4.979 -3.238 -4.691 1.00 84.19 72 LEU A CA 1
ATOM 579 C C . LEU A 1 72 ? 5.699 -4.585 -4.879 1.00 84.19 72 LEU A C 1
ATOM 581 O O . LEU A 1 72 ? 6.635 -4.674 -5.679 1.00 84.19 72 LEU A O 1
ATOM 585 N N . ARG A 1 73 ? 5.230 -5.662 -4.230 1.00 86.25 73 ARG A N 1
ATOM 586 C CA . ARG A 1 73 ? 5.803 -7.015 -4.386 1.00 86.25 73 ARG A CA 1
ATOM 587 C C . ARG A 1 73 ? 5.672 -7.547 -5.810 1.00 86.25 73 ARG A C 1
ATOM 589 O O . ARG A 1 73 ? 6.644 -8.083 -6.341 1.00 86.25 73 ARG A O 1
ATOM 596 N N . ALA A 1 74 ? 4.524 -7.345 -6.455 1.00 86.44 74 ALA A N 1
ATOM 597 C CA . ALA A 1 74 ? 4.292 -7.775 -7.836 1.00 86.44 74 ALA A CA 1
ATOM 598 C C . ALA A 1 74 ? 5.243 -7.111 -8.855 1.00 86.44 74 ALA A C 1
ATOM 600 O O . ALA A 1 74 ? 5.453 -7.640 -9.948 1.00 86.44 74 ALA A O 1
ATOM 601 N N . ARG A 1 75 ? 5.827 -5.955 -8.509 1.00 82.62 75 ARG A N 1
ATOM 602 C CA . ARG A 1 75 ? 6.673 -5.148 -9.403 1.00 82.62 75 ARG A CA 1
ATOM 603 C C . ARG A 1 75 ? 8.159 -5.196 -9.079 1.00 82.62 75 ARG A C 1
ATOM 605 O O . ARG A 1 75 ? 8.950 -4.869 -9.960 1.00 82.62 75 ARG A O 1
ATOM 612 N N . ILE A 1 76 ? 8.550 -5.628 -7.878 1.00 86.12 76 ILE A N 1
ATOM 613 C CA . ILE A 1 76 ? 9.952 -5.661 -7.419 1.00 86.12 76 ILE A CA 1
ATOM 614 C C . ILE A 1 76 ? 10.898 -6.302 -8.445 1.00 86.12 76 ILE A C 1
ATOM 616 O O . ILE A 1 76 ? 11.999 -5.800 -8.660 1.00 86.12 76 ILE A O 1
ATOM 620 N N . SER A 1 77 ? 10.468 -7.380 -9.106 1.00 81.88 77 SER A N 1
ATOM 621 C CA . SER A 1 77 ? 11.281 -8.116 -10.085 1.00 81.88 77 SER A CA 1
ATOM 622 C C . SER A 1 77 ? 11.492 -7.376 -11.410 1.00 81.88 77 SER A C 1
ATOM 624 O O . SER A 1 77 ? 12.389 -7.734 -12.170 1.00 81.88 77 SER A O 1
ATOM 626 N N . ARG A 1 78 ? 10.678 -6.353 -11.695 1.00 84.12 78 ARG A N 1
ATOM 627 C CA . ARG A 1 78 ? 10.711 -5.539 -12.923 1.00 84.12 78 ARG A CA 1
ATOM 628 C C . ARG A 1 78 ? 11.324 -4.151 -12.703 1.00 84.12 78 ARG A C 1
ATOM 630 O O . ARG A 1 78 ? 11.460 -3.390 -13.656 1.00 84.12 78 ARG A O 1
ATOM 637 N N . MET A 1 79 ? 11.662 -3.807 -11.462 1.00 84.44 79 MET A N 1
ATOM 638 C CA . MET A 1 79 ? 12.279 -2.534 -11.092 1.00 84.44 79 MET A CA 1
ATOM 639 C C . MET A 1 79 ? 13.799 -2.568 -11.284 1.00 84.44 79 MET A C 1
ATOM 641 O O . MET A 1 79 ? 14.437 -3.614 -11.178 1.00 84.44 79 MET A O 1
ATOM 645 N N . GLU A 1 80 ? 14.402 -1.397 -11.495 1.00 87.88 80 GLU A N 1
ATOM 646 C CA . GLU A 1 80 ? 15.857 -1.242 -11.439 1.00 87.88 80 GLU A CA 1
ATOM 647 C C . GLU A 1 80 ? 16.388 -1.675 -10.060 1.00 87.88 80 GLU A C 1
ATOM 649 O O . GLU A 1 80 ? 15.772 -1.377 -9.036 1.00 87.88 80 GLU A O 1
ATOM 654 N N . GLN A 1 81 ? 17.557 -2.327 -10.004 1.00 85.88 81 GLN A N 1
ATOM 655 C CA . GLN A 1 81 ? 18.121 -2.885 -8.763 1.00 85.88 81 GLN A CA 1
ATOM 656 C C . GLN A 1 81 ? 18.230 -1.897 -7.594 1.00 85.88 81 GLN A C 1
ATOM 658 O O . GLN A 1 81 ? 18.220 -2.295 -6.427 1.00 85.88 81 GLN A O 1
ATOM 663 N N . ARG A 1 82 ? 18.431 -0.608 -7.884 1.00 88.00 82 ARG A N 1
ATOM 664 C CA . ARG A 1 82 ? 18.489 0.425 -6.848 1.00 88.00 82 ARG A CA 1
ATOM 665 C C . ARG A 1 82 ? 17.110 0.656 -6.229 1.00 88.00 82 ARG A C 1
ATOM 667 O O . ARG A 1 82 ? 17.002 0.721 -5.009 1.00 88.00 82 ARG A O 1
ATOM 674 N N . ILE A 1 83 ? 16.083 0.748 -7.069 1.00 77.62 83 ILE A N 1
ATOM 675 C CA . ILE A 1 83 ? 14.697 0.990 -6.661 1.00 77.62 83 ILE A CA 1
ATOM 676 C C . ILE A 1 83 ? 14.133 -0.255 -5.971 1.00 77.62 83 ILE A C 1
ATOM 678 O O . ILE A 1 83 ? 13.529 -0.140 -4.910 1.00 77.62 83 ILE A O 1
ATOM 682 N N . SER A 1 84 ? 14.397 -1.452 -6.507 1.00 84.62 84 SER A N 1
ATOM 683 C CA . SER A 1 84 ? 13.922 -2.703 -5.907 1.00 84.62 84 SER A CA 1
ATOM 684 C C . SER A 1 84 ? 14.446 -2.896 -4.482 1.00 84.62 84 SER A C 1
ATOM 686 O O . SER A 1 84 ? 13.672 -3.265 -3.606 1.00 84.62 84 SER A O 1
ATOM 688 N N . ARG A 1 85 ? 15.718 -2.562 -4.214 1.00 85.06 85 ARG A N 1
ATOM 689 C CA . ARG A 1 85 ? 16.289 -2.589 -2.856 1.00 85.06 85 ARG A CA 1
ATOM 690 C C . ARG A 1 85 ? 15.617 -1.601 -1.906 1.00 85.06 85 ARG A C 1
ATOM 692 O O . ARG A 1 85 ? 15.379 -1.947 -0.755 1.00 85.06 85 ARG A O 1
ATOM 699 N N . GLN A 1 86 ? 15.302 -0.393 -2.374 1.00 81.06 86 GLN A N 1
ATOM 700 C CA . GLN A 1 86 ? 14.584 0.596 -1.562 1.00 81.06 86 GLN A CA 1
ATOM 701 C C . GLN A 1 86 ? 13.171 0.115 -1.220 1.00 81.06 86 GLN A C 1
ATOM 703 O O . GLN A 1 86 ? 12.759 0.202 -0.069 1.00 81.06 86 GLN A O 1
ATOM 708 N N . VAL A 1 87 ? 12.452 -0.442 -2.197 1.00 81.25 87 VAL A N 1
ATOM 709 C CA . VAL A 1 87 ? 11.116 -1.011 -1.980 1.00 81.25 87 VAL A CA 1
ATOM 710 C C . VAL A 1 87 ? 11.177 -2.230 -1.055 1.00 81.25 87 VAL A C 1
ATOM 712 O O . VAL A 1 87 ? 10.356 -2.342 -0.156 1.00 81.25 87 VAL A O 1
ATOM 715 N N . GLN A 1 88 ? 12.159 -3.120 -1.220 1.00 84.81 88 GLN A N 1
ATOM 716 C CA . GLN A 1 88 ? 12.345 -4.271 -0.330 1.00 84.81 88 GLN A CA 1
ATOM 717 C C . GLN A 1 88 ? 12.590 -3.850 1.117 1.00 84.81 88 GLN A C 1
ATOM 719 O O . GLN A 1 88 ? 11.988 -4.433 2.005 1.00 84.81 88 GLN A O 1
ATOM 724 N N . HIS A 1 89 ? 13.433 -2.840 1.341 1.00 82.44 89 HIS A N 1
ATOM 725 C CA . HIS A 1 89 ? 13.677 -2.305 2.679 1.00 82.44 89 HIS A CA 1
ATOM 726 C C . HIS A 1 89 ? 12.425 -1.650 3.274 1.00 82.44 89 HIS A C 1
ATOM 728 O O . HIS A 1 89 ? 12.194 -1.760 4.468 1.00 82.44 89 HIS A O 1
ATOM 734 N N . ALA A 1 90 ? 11.612 -0.971 2.458 1.00 75.31 90 ALA A N 1
ATOM 735 C CA . ALA A 1 90 ? 10.355 -0.396 2.927 1.00 75.31 90 ALA A CA 1
ATOM 736 C C . ALA A 1 90 ? 9.339 -1.476 3.339 1.00 75.31 90 ALA A C 1
ATOM 738 O O . ALA A 1 90 ? 8.578 -1.250 4.261 1.00 75.31 90 ALA A O 1
ATOM 739 N N . LEU A 1 91 ? 9.328 -2.642 2.684 1.00 81.50 91 LEU A N 1
ATOM 740 C CA . LEU A 1 91 ? 8.377 -3.734 2.946 1.00 81.50 91 LEU A CA 1
ATOM 741 C C . LEU A 1 91 ? 8.763 -4.680 4.105 1.00 81.50 91 LEU A C 1
ATOM 743 O O . LEU A 1 91 ? 8.074 -5.691 4.289 1.00 81.50 91 LEU A O 1
ATOM 747 N N . GLN A 1 92 ? 9.875 -4.421 4.800 1.00 72.50 92 GLN A N 1
ATOM 748 C CA . GLN A 1 92 ? 10.305 -5.151 6.002 1.00 72.50 92 GLN A CA 1
ATOM 749 C C . GLN A 1 92 ? 9.669 -4.556 7.254 1.00 72.50 92 GLN A C 1
ATOM 751 O O . GLN A 1 92 ? 9.352 -5.368 8.149 1.00 72.50 92 GLN A O 1
#

Radius of gyration: 13.67 Å; Cα contacts (8 Å, |Δi|>4): 48; chains: 1; bounding box: 35×26×33 Å

pLDDT: mean 71.64, std 14.4, range [28.86, 89.62]

Solvent-accessible surface area (backbone atoms only — not comparable to full-atom values): 5603 Å² total; per-residue (Å²): 138,88,76,81,95,72,78,92,55,95,43,74,65,61,46,49,54,54,47,52,56,67,46,48,81,51,34,39,98,85,74,41,73,33,77,72,48,71,76,33,66,66,59,30,50,55,45,31,58,58,31,72,73,56,69,93,88,49,68,73,37,56,52,37,37,50,56,26,50,52,52,50,61,77,40,41,87,79,44,57,74,72,57,26,50,56,52,54,63,71,76,107

InterPro domains:
  IPR001906 Terpene synthase, N-terminal domain [PF01397] (22-91)
  IPR008930 Terpenoid cyclases/protein prenyltransferase alpha-alpha toroid [SSF48239] (21-91)
  IPR036965 Terpene synthase, N-terminal domain superfamily [G3DSA:1.50.10.130] (21-92)
  IPR050148 Terpene synthase-like [PTHR31225] (24-92)

Sequence (92 aa):
LSITIVLIDTNHKSFFLHFVELFSRFREQSGRFSENLREDVRGLQSLYEASQLACEGETVLEEATAFSSEHLRARISRMEQRISRQVQHALQ

Secondary structu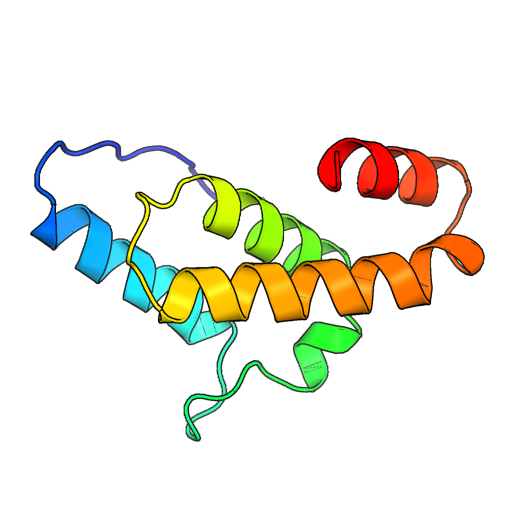re (DSSP, 8-state):
---------S-HHHHHHHHHHHHHTTB-TTSSBPGGGGG-HHHHHHHHHHHTTPPTT-HHHHHHHHHHHHHHHHHGGGS-HHHHHHHHHHT-

Nearest PDB structures (foldseek):
  5jo7-assembly3_C  TM=8.822E-01  e=3.094E-04  Hyoscyamus muticus
  3g4d-assembly2_B  TM=8.919E-01  e=5.114E-04  Gossypium arboreum
  3g4d-assembly1_A  TM=8.918E-01  e=5.408E-04  Gossypium arboreum
  5jo7-assembly1_A  TM=8.812E-01  e=4.837E-04  Hyoscyamus muticus
  3g4f-assembly2_B  TM=8.901E-01  e=6.047E-04  Gossypium arboreum

Organism: NCBI:txid210225

Mean predicted aligned error: 10.18 Å

Foldseek 3Di:
DDDDPDDPDVDPVVCVVVLVVVCVVQADPVRHGDPVCLPVLVSLLVLLVSLVVDDPPDPNSVNSNVVSLVSLVVCLVVDDPVSSVVSVVSND